Protein AF-0000000072192369 (afdb_homodimer)

Structure (mmCIF, N/CA/C/O backbone):
data_AF-0000000072192369-model_v1
#
loop_
_entity.id
_entity.type
_entity.pdbx_description
1 polymer 'Transcriptional regulator, AbrB family'
#
loop_
_atom_site.group_PDB
_atom_site.id
_atom_site.type_symbol
_atom_site.label_atom_id
_atom_site.label_alt_id
_atom_site.label_comp_id
_atom_site.label_asym_id
_atom_site.label_entity_id
_atom_site.label_seq_id
_atom_site.pdbx_PDB_ins_code
_atom_site.Cartn_x
_atom_site.Cartn_y
_atom_site.Cartn_z
_atom_site.occupancy
_atom_site.B_iso_or_equiv
_atom_site.auth_seq_id
_atom_site.auth_comp_id
_atom_site.auth_asym_id
_atom_site.auth_atom_id
_atom_site.pdbx_PDB_model_num
ATOM 1 N N . MET A 1 1 ? 6.18 -0.586 12.172 1 88.88 1 MET A N 1
ATOM 2 C CA . MET A 1 1 ? 6.523 -0.509 10.758 1 88.88 1 MET A CA 1
ATOM 3 C C . MET A 1 1 ? 6.621 -1.901 10.141 1 88.88 1 MET A C 1
ATOM 5 O O . MET A 1 1 ? 7.098 -2.836 10.789 1 88.88 1 MET A O 1
ATOM 9 N N . GLU A 1 2 ? 5.965 -2.141 8.945 1 94.38 2 GLU A N 1
ATOM 10 C CA . GLU A 1 2 ? 5.957 -3.402 8.211 1 94.38 2 GLU A CA 1
ATOM 11 C C . GLU A 1 2 ? 6.582 -3.24 6.832 1 94.38 2 GLU A C 1
ATOM 13 O O . GLU A 1 2 ? 6.387 -2.217 6.172 1 94.38 2 GLU A O 1
ATOM 18 N N . LEU A 1 3 ? 7.391 -4.273 6.508 1 96.06 3 LEU A N 1
ATOM 19 C CA . LEU A 1 3 ? 8.086 -4.223 5.227 1 96.06 3 LEU A CA 1
ATOM 20 C C . LEU A 1 3 ? 7.473 -5.215 4.242 1 96.06 3 LEU A C 1
ATOM 22 O O . LEU A 1 3 ? 6.984 -6.273 4.645 1 96.06 3 LEU A O 1
ATOM 26 N N . ALA A 1 4 ? 7.473 -4.809 2.939 1 97.81 4 ALA A N 1
ATOM 27 C CA . ALA A 1 4 ? 7.059 -5.688 1.849 1 97.81 4 ALA A CA 1
ATOM 28 C C . ALA A 1 4 ? 7.953 -5.504 0.625 1 97.81 4 ALA A C 1
ATOM 30 O O . ALA A 1 4 ? 8.344 -4.379 0.297 1 97.81 4 ALA A O 1
ATOM 31 N N . LYS A 1 5 ? 8.336 -6.562 0.008 1 98.31 5 LYS A N 1
ATOM 32 C CA . LYS A 1 5 ? 9.18 -6.512 -1.18 1 98.31 5 LYS A CA 1
ATOM 33 C C . LYS A 1 5 ? 8.344 -6.512 -2.455 1 98.31 5 LYS A C 1
ATOM 35 O O . LYS A 1 5 ? 7.387 -7.277 -2.576 1 98.31 5 LYS A O 1
ATOM 40 N N . VAL A 1 6 ? 8.75 -5.707 -3.373 1 98.56 6 VAL A N 1
ATOM 41 C CA . VAL A 1 6 ? 8.062 -5.656 -4.656 1 98.56 6 VAL A CA 1
ATOM 42 C C . VAL A 1 6 ? 8.5 -6.832 -5.527 1 98.56 6 VAL A C 1
ATOM 44 O O . VAL A 1 6 ? 9.695 -7.082 -5.691 1 98.56 6 VAL A O 1
ATOM 47 N N . THR A 1 7 ? 7.543 -7.512 -6.012 1 98.25 7 THR A N 1
ATOM 48 C CA . THR A 1 7 ? 7.852 -8.672 -6.844 1 98.25 7 THR A CA 1
ATOM 49 C C . THR A 1 7 ? 8.016 -8.258 -8.305 1 98.25 7 THR A C 1
ATOM 51 O O . THR A 1 7 ? 7.793 -7.094 -8.656 1 98.25 7 THR A O 1
ATOM 54 N N . SER A 1 8 ? 8.406 -9.25 -9.156 1 97.56 8 SER A N 1
ATOM 55 C CA . SER A 1 8 ? 8.609 -9 -10.578 1 97.56 8 SER A CA 1
ATOM 56 C C . SER A 1 8 ? 7.309 -8.609 -11.266 1 97.56 8 SER A C 1
ATOM 58 O O . SER A 1 8 ? 7.328 -7.938 -12.305 1 97.56 8 SER A O 1
ATOM 60 N N . ARG A 1 9 ? 6.152 -8.922 -10.656 1 97.06 9 ARG A N 1
ATOM 61 C CA . ARG A 1 9 ? 4.84 -8.609 -11.211 1 97.06 9 ARG A CA 1
ATOM 62 C C . ARG A 1 9 ? 4.312 -7.285 -10.656 1 97.06 9 ARG A C 1
ATOM 64 O O . ARG A 1 9 ? 3.168 -6.914 -10.914 1 97.06 9 ARG A O 1
ATOM 71 N N . GLY A 1 10 ? 5.133 -6.633 -9.891 1 97.75 10 GLY A N 1
ATOM 72 C CA . GLY A 1 10 ? 4.723 -5.367 -9.305 1 97.75 10 GLY A CA 1
ATOM 73 C C . GLY A 1 10 ? 3.793 -5.535 -8.117 1 97.75 10 GLY A C 1
ATOM 74 O O . GLY A 1 10 ? 3.047 -4.617 -7.77 1 97.75 10 GLY A O 1
ATOM 75 N N . GLN A 1 11 ? 3.826 -6.684 -7.578 1 98.25 11 GLN A N 1
ATOM 76 C CA . GLN A 1 11 ? 2.953 -6.973 -6.445 1 98.25 11 GLN A CA 1
ATOM 77 C C . GLN A 1 11 ? 3.721 -6.895 -5.129 1 98.25 11 GLN A C 1
ATOM 79 O O . GLN A 1 11 ? 4.941 -7.066 -5.102 1 98.25 11 GLN A O 1
ATOM 84 N N . ILE A 1 12 ? 2.994 -6.609 -4.164 1 98.5 12 ILE A N 1
ATOM 85 C CA . ILE A 1 12 ? 3.521 -6.691 -2.805 1 98.5 12 ILE A CA 1
ATOM 86 C C . ILE A 1 12 ? 2.543 -7.461 -1.918 1 98.5 12 ILE A C 1
ATOM 88 O O . ILE A 1 12 ? 1.35 -7.535 -2.219 1 98.5 12 ILE A O 1
ATOM 92 N N . THR A 1 13 ? 3.061 -8.023 -0.945 1 98.19 13 THR A N 1
ATOM 93 C CA . THR A 1 13 ? 2.211 -8.648 0.061 1 98.19 13 THR A CA 1
ATOM 94 C C . THR A 1 13 ? 1.825 -7.645 1.145 1 98.19 13 THR A C 1
ATOM 96 O O . THR A 1 13 ? 2.682 -6.934 1.67 1 98.19 13 THR A O 1
ATOM 99 N N . LEU A 1 14 ? 0.572 -7.555 1.401 1 98.25 14 LEU A N 1
ATOM 100 C CA . LEU A 1 14 ? 0.103 -6.773 2.541 1 98.25 14 LEU A CA 1
ATOM 101 C C . LEU A 1 14 ? 0.204 -7.582 3.83 1 98.25 14 LEU A C 1
ATOM 103 O O . LEU A 1 14 ? -0.557 -8.531 4.035 1 98.25 14 LEU A O 1
ATOM 107 N N . PRO A 1 15 ? 1.147 -7.27 4.672 1 97.94 15 PRO A N 1
ATOM 108 C CA . PRO A 1 15 ? 1.263 -8.016 5.926 1 97.94 15 PRO A CA 1
ATOM 109 C C . PRO A 1 15 ? -0.06 -8.109 6.68 1 97.94 15 PRO A C 1
ATOM 111 O O . PRO A 1 15 ? -0.911 -7.223 6.555 1 97.94 15 PRO A O 1
ATOM 114 N N . LEU A 1 16 ? -0.171 -9.102 7.492 1 96.88 16 LEU A N 1
ATOM 115 C CA . LEU A 1 16 ? -1.409 -9.359 8.219 1 96.88 16 LEU A CA 1
ATOM 116 C C . LEU A 1 16 ? -1.806 -8.156 9.062 1 96.88 16 LEU A C 1
ATOM 118 O O . LEU A 1 16 ? -2.979 -7.781 9.109 1 96.88 16 LEU A O 1
ATOM 122 N N . ALA A 1 17 ? -0.864 -7.594 9.758 1 96.56 17 ALA A N 1
ATOM 123 C CA . ALA A 1 17 ? -1.125 -6.438 10.609 1 96.56 17 ALA A CA 1
ATOM 124 C C . ALA A 1 17 ? -1.711 -5.281 9.805 1 96.56 17 ALA A C 1
ATOM 126 O O . ALA A 1 17 ? -2.607 -4.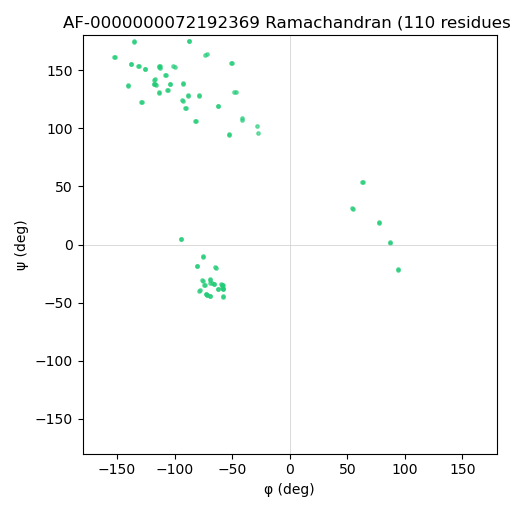578 10.273 1 96.56 17 ALA A O 1
ATOM 127 N N . ILE A 1 18 ? -1.241 -5.086 8.586 1 97.81 18 ILE A N 1
ATOM 128 C CA . ILE A 1 18 ? -1.706 -4.008 7.719 1 97.81 18 ILE A CA 1
ATOM 129 C C . ILE A 1 18 ? -3.111 -4.32 7.211 1 97.81 18 ILE A C 1
ATOM 131 O O . ILE A 1 18 ? -3.969 -3.438 7.148 1 97.81 18 ILE A O 1
ATOM 135 N N . ARG A 1 19 ? -3.311 -5.605 6.816 1 98.06 19 ARG A N 1
ATOM 136 C CA . ARG A 1 19 ? -4.637 -6.027 6.375 1 98.06 19 ARG A CA 1
ATOM 137 C C . ARG A 1 19 ? -5.68 -5.789 7.461 1 98.06 19 ARG A C 1
ATOM 139 O O . ARG A 1 19 ? -6.789 -5.34 7.176 1 98.06 19 ARG A O 1
ATOM 146 N N . ARG A 1 20 ? -5.336 -6.004 8.617 1 97 20 ARG A N 1
ATOM 147 C CA . ARG A 1 20 ? -6.242 -5.797 9.742 1 97 20 ARG A CA 1
ATOM 148 C C . ARG A 1 20 ? -6.531 -4.312 9.953 1 97 20 ARG A C 1
ATOM 150 O O . ARG A 1 20 ? -7.676 -3.928 10.195 1 97 20 ARG A O 1
ATOM 157 N N . LYS A 1 21 ? -5.516 -3.51 9.898 1 96.31 21 LYS A N 1
ATOM 158 C CA . LYS A 1 21 ? -5.691 -2.07 10.078 1 96.31 21 LYS A CA 1
ATOM 159 C C . LYS A 1 21 ? -6.582 -1.483 8.992 1 96.31 21 LYS A C 1
ATOM 161 O O . LYS A 1 21 ? -7.395 -0.595 9.258 1 96.31 21 LYS A O 1
ATOM 166 N N . LEU A 1 22 ? -6.398 -1.978 7.871 1 97.19 22 LEU A N 1
ATOM 167 C CA . LEU A 1 22 ? -7.172 -1.492 6.734 1 97.19 22 LEU A CA 1
ATOM 168 C C . LEU A 1 22 ? -8.562 -2.119 6.715 1 97.19 22 LEU A C 1
ATOM 170 O O . LEU A 1 22 ? -9.461 -1.618 6.039 1 97.19 22 LEU A O 1
ATOM 174 N N . ASP A 1 23 ? -8.648 -3.213 7.438 1 97.25 23 ASP A N 1
ATOM 175 C CA . ASP A 1 23 ? -9.891 -3.975 7.453 1 97.25 23 ASP A CA 1
ATOM 176 C C . ASP A 1 23 ? -10.211 -4.527 6.066 1 97.25 23 ASP A C 1
ATOM 178 O O . ASP A 1 23 ? -11.305 -4.305 5.543 1 97.25 23 ASP A O 1
ATOM 182 N N . VAL A 1 24 ? -9.273 -5.234 5.477 1 97.81 24 VAL A N 1
ATOM 183 C CA . VAL A 1 24 ? -9.453 -5.805 4.145 1 97.81 24 VAL A CA 1
ATOM 184 C C . VAL A 1 24 ? -9.172 -7.309 4.184 1 97.81 24 VAL A C 1
ATOM 186 O O . VAL A 1 24 ? -8.398 -7.781 5.023 1 97.81 24 VAL A O 1
ATOM 189 N N . LYS A 1 25 ? -9.82 -7.977 3.312 1 97.56 25 LYS A N 1
ATOM 190 C CA . LYS A 1 25 ? -9.664 -9.414 3.092 1 97.56 25 LYS A CA 1
ATOM 191 C C . LYS A 1 25 ? -9.586 -9.734 1.603 1 97.56 25 LYS A C 1
ATOM 193 O O . LYS A 1 25 ? -9.641 -8.836 0.763 1 97.56 25 LYS A O 1
ATOM 198 N N . GLU A 1 26 ? -9.352 -10.945 1.337 1 98.12 26 GLU A N 1
ATOM 199 C CA . GLU A 1 26 ? -9.328 -11.391 -0.053 1 98.12 26 GLU A CA 1
ATOM 200 C C . GLU A 1 26 ? -10.555 -10.891 -0.813 1 98.12 26 GLU A C 1
ATOM 202 O O . GLU A 1 26 ? -11.68 -11.016 -0.336 1 98.12 26 GLU A O 1
ATOM 207 N N . GLY A 1 27 ? -10.312 -10.328 -1.967 1 98.19 27 GLY A N 1
ATOM 208 C CA . GLY A 1 27 ? -11.406 -9.844 -2.807 1 98.19 27 GLY A CA 1
ATOM 209 C C . GLY A 1 27 ? -11.719 -8.375 -2.596 1 98.19 27 GLY A C 1
ATOM 210 O O . GLY A 1 27 ? -12.367 -7.754 -3.434 1 98.19 27 GLY A O 1
ATOM 211 N N . ASP A 1 28 ? -11.336 -7.883 -1.491 1 97.94 28 ASP A N 1
ATO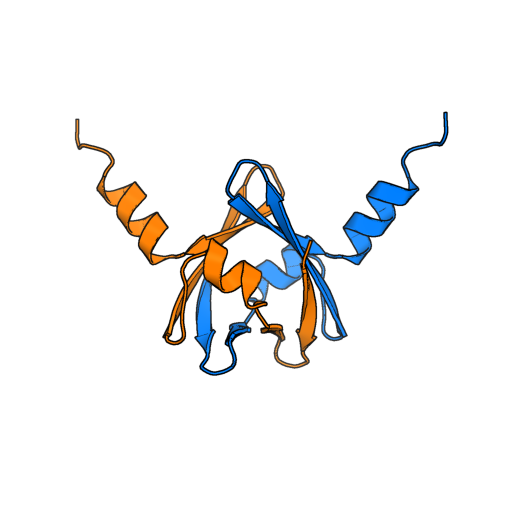M 212 C CA . ASP A 1 28 ? -11.555 -6.465 -1.217 1 97.94 28 ASP A CA 1
ATOM 213 C C . ASP A 1 28 ? -10.625 -5.594 -2.051 1 97.94 28 ASP A C 1
ATOM 215 O O . ASP A 1 28 ? -9.617 -6.078 -2.576 1 97.94 28 ASP A O 1
ATOM 219 N N . LYS A 1 29 ? -10.945 -4.328 -2.143 1 97.81 29 LYS A N 1
ATOM 220 C CA . LYS A 1 29 ? -10.133 -3.389 -2.908 1 97.81 29 LYS A CA 1
ATOM 221 C C . LYS A 1 29 ? -9.562 -2.299 -2.006 1 97.81 29 LYS A C 1
ATOM 223 O O . LYS A 1 29 ? -10.227 -1.835 -1.081 1 97.81 29 LYS A O 1
ATOM 228 N N . VAL A 1 30 ? -8.352 -2.002 -2.363 1 97.94 30 VAL A N 1
ATOM 229 C CA . VAL A 1 30 ? -7.73 -0.853 -1.716 1 97.94 30 VAL A CA 1
ATOM 230 C C . VAL A 1 30 ? -7.52 0.264 -2.736 1 97.94 30 VAL A C 1
ATOM 232 O O . VAL A 1 30 ? -7.41 0.004 -3.936 1 97.94 30 VAL A O 1
ATOM 235 N N . VAL A 1 31 ? -7.484 1.501 -2.254 1 97.06 31 VAL A N 1
ATOM 236 C CA . VAL A 1 31 ? -7.246 2.668 -3.096 1 97.06 31 VAL A CA 1
ATOM 237 C C . VAL A 1 31 ? -5.949 3.354 -2.672 1 97.06 31 VAL A C 1
ATOM 239 O O . VAL A 1 31 ? -5.613 3.383 -1.486 1 97.06 31 VAL A O 1
ATOM 242 N N . PHE A 1 32 ? -5.211 3.75 -3.582 1 97.31 32 PHE A N 1
ATOM 243 C CA . PHE A 1 32 ? -4 4.535 -3.369 1 97.31 32 PHE A CA 1
ATOM 244 C C . PHE A 1 32 ? -4.219 5.988 -3.777 1 97.31 32 PHE A C 1
ATOM 246 O O . PHE A 1 32 ? -4.75 6.262 -4.855 1 97.31 32 PHE A O 1
ATOM 253 N N . TYR A 1 33 ? -3.863 6.887 -3.023 1 94.94 33 TYR A N 1
ATOM 254 C CA . TYR A 1 33 ? -3.908 8.297 -3.391 1 94.94 33 TYR A CA 1
ATOM 255 C C . TYR A 1 33 ? -2.846 9.086 -2.641 1 94.94 33 TYR A C 1
ATOM 257 O O . TYR A 1 33 ? -2.277 8.602 -1.659 1 94.94 33 TYR A O 1
ATOM 265 N N . GLU A 1 34 ? -2.545 10.234 -3.143 1 93.88 34 GLU A N 1
ATOM 266 C CA . GLU A 1 34 ? -1.515 11.078 -2.551 1 93.88 34 GLU A CA 1
ATOM 267 C C . GLU A 1 34 ? -2.119 12.07 -1.561 1 93.88 34 GLU A C 1
ATOM 269 O O . GLU A 1 34 ? -3.09 12.758 -1.879 1 93.88 34 GLU A O 1
ATOM 274 N N . GLU A 1 35 ? -1.647 12.055 -0.366 1 89.81 35 GLU A N 1
ATOM 275 C CA . GLU A 1 35 ? -2.029 13 0.674 1 89.81 35 GLU A CA 1
ATOM 276 C C . GLU A 1 35 ? -0.801 13.625 1.332 1 89.81 35 GLU A C 1
ATOM 278 O O . GLU A 1 35 ? 0.044 12.914 1.878 1 89.81 35 GLU A O 1
ATOM 283 N N . ASN A 1 36 ? -0.721 14.969 1.285 1 89.19 36 ASN A N 1
ATOM 284 C CA . ASN A 1 36 ? 0.395 15.688 1.891 1 89.19 36 ASN A CA 1
ATOM 285 C C . ASN A 1 36 ? 1.736 15.195 1.361 1 89.19 36 ASN A C 1
ATOM 287 O O . ASN A 1 36 ? 2.682 15.008 2.129 1 89.19 36 ASN A O 1
ATOM 291 N N . GLY A 1 37 ? 1.773 14.727 0.077 1 89.19 37 GLY A N 1
ATOM 292 C CA . GLY A 1 37 ? 3.004 14.312 -0.576 1 89.19 37 GLY A CA 1
ATOM 293 C C . GLY A 1 37 ? 3.359 12.859 -0.312 1 89.19 37 GLY A C 1
ATOM 294 O O . GLY A 1 37 ? 4.414 12.391 -0.735 1 89.19 37 GLY A O 1
ATOM 295 N N . ARG A 1 38 ? 2.508 12.242 0.406 1 93.5 38 ARG A N 1
ATOM 296 C CA . ARG A 1 38 ? 2.715 10.836 0.727 1 93.5 38 ARG A CA 1
ATOM 297 C C . ARG A 1 38 ? 1.659 9.961 0.061 1 93.5 38 ARG A C 1
ATOM 299 O O . ARG A 1 38 ? 0.545 10.414 -0.206 1 93.5 38 ARG A O 1
ATOM 306 N N . ILE A 1 39 ? 2.037 8.766 -0.196 1 96.75 39 ILE A N 1
ATOM 307 C CA . ILE A 1 39 ? 1.081 7.82 -0.766 1 96.75 39 ILE A CA 1
ATOM 308 C C . ILE A 1 39 ? 0.357 7.078 0.356 1 96.75 39 ILE A C 1
ATOM 310 O O . ILE A 1 39 ? 0.989 6.398 1.168 1 96.75 39 ILE A O 1
ATOM 314 N N . VAL A 1 40 ? -0.972 7.312 0.372 1 96.75 40 VAL A N 1
ATOM 315 C CA . VAL A 1 40 ? -1.816 6.699 1.392 1 96.75 40 VAL A CA 1
ATOM 316 C C . VAL A 1 40 ? -2.6 5.535 0.785 1 96.75 40 VAL A C 1
ATOM 318 O O . VAL A 1 40 ? -3.02 5.602 -0.373 1 96.75 40 VAL A O 1
ATOM 321 N N . VAL A 1 41 ? -2.725 4.41 1.494 1 97.62 41 VAL A N 1
ATOM 322 C CA . VAL A 1 41 ? -3.541 3.275 1.083 1 97.62 41 VAL A CA 1
ATOM 323 C C . VAL A 1 41 ? -4.715 3.105 2.047 1 97.62 41 VAL A C 1
ATOM 325 O O . VAL A 1 41 ? -4.539 3.182 3.266 1 97.62 41 VAL A O 1
ATOM 328 N N . GLU A 1 42 ? -5.945 2.98 1.518 1 96.62 42 GLU A N 1
ATOM 329 C CA . GLU A 1 42 ? -7.156 2.842 2.32 1 96.62 42 GLU A CA 1
ATOM 330 C C . GLU A 1 42 ? -8.086 1.784 1.734 1 96.62 42 GLU A C 1
ATOM 332 O O . GLU A 1 42 ? -8.016 1.476 0.543 1 96.62 42 GLU A O 1
ATOM 337 N N . ASN A 1 43 ? -8.828 1.296 2.57 1 97.5 43 ASN A N 1
ATOM 338 C CA . ASN A 1 43 ? -9.914 0.44 2.113 1 97.5 43 ASN A CA 1
ATOM 339 C C . ASN A 1 43 ? -10.891 1.202 1.221 1 97.5 43 ASN A C 1
ATOM 341 O O . ASN A 1 43 ? -11.484 2.195 1.647 1 97.5 43 ASN A O 1
ATOM 345 N N . ALA A 1 44 ? -11.039 0.765 -0.017 1 96.5 44 ALA A N 1
ATOM 346 C CA . ALA A 1 44 ? -11.883 1.451 -0.997 1 96.5 44 ALA A CA 1
ATOM 347 C C . ALA A 1 44 ? -13.32 1.555 -0.508 1 96.5 44 ALA A C 1
ATOM 349 O O . ALA A 1 44 ? -14.008 2.547 -0.773 1 96.5 44 ALA A O 1
ATOM 350 N N . ALA A 1 45 ? -13.766 0.552 0.207 1 94.56 45 ALA A N 1
ATOM 351 C CA . ALA A 1 45 ? -15.133 0.534 0.729 1 94.56 45 ALA A CA 1
ATOM 352 C C . ALA A 1 45 ? -15.336 1.635 1.765 1 94.56 45 ALA A C 1
ATOM 354 O O . ALA A 1 45 ? -16.438 2.18 1.89 1 94.56 45 ALA A O 1
ATOM 355 N N . LYS A 1 46 ? -14.336 1.925 2.504 1 90.62 46 LYS A N 1
ATOM 356 C CA . LYS A 1 46 ? -14.414 2.936 3.555 1 90.62 46 LYS A CA 1
ATOM 357 C C . LYS A 1 46 ? -14.398 4.344 2.967 1 90.62 46 LYS A C 1
ATOM 359 O O . LYS A 1 46 ? -15.016 5.258 3.516 1 90.62 46 LYS A O 1
ATOM 364 N N . LEU A 1 47 ? -13.727 4.527 1.86 1 86.06 47 LEU A N 1
ATOM 365 C CA . LEU A 1 47 ? -13.664 5.82 1.189 1 86.06 47 LEU A CA 1
ATOM 366 C C . LEU A 1 47 ? -15 6.156 0.531 1 86.06 47 LEU A C 1
ATOM 368 O O . LEU A 1 47 ? -15.414 7.316 0.522 1 86.06 47 LEU A O 1
ATOM 372 N N . THR A 1 48 ? -15.57 5.129 -0.118 1 80.44 48 THR A N 1
ATOM 373 C CA . THR A 1 48 ? -16.859 5.312 -0.788 1 80.44 48 THR A CA 1
ATOM 374 C C . THR A 1 48 ? -17.938 5.742 0.208 1 80.44 48 THR A C 1
ATOM 376 O O . THR A 1 48 ? -18.766 6.594 -0.103 1 80.44 48 THR A O 1
ATOM 379 N N . ILE A 1 49 ? -17.812 5.234 1.38 1 72.88 49 ILE A N 1
ATOM 380 C CA . ILE A 1 49 ? -18.812 5.539 2.4 1 72.88 49 ILE A CA 1
ATOM 381 C C . ILE A 1 49 ? -18.609 6.969 2.9 1 72.88 49 ILE A C 1
ATOM 383 O O . ILE A 1 49 ? -19.594 7.695 3.121 1 72.88 49 ILE A O 1
ATOM 387 N N . ALA A 1 50 ? -17.391 7.457 2.979 1 68.44 50 ALA A N 1
ATOM 388 C CA . ALA A 1 50 ? -17.078 8.805 3.439 1 68.44 50 ALA A CA 1
ATOM 389 C C . ALA A 1 50 ? -17.547 9.852 2.43 1 68.44 50 ALA A C 1
ATOM 391 O O . ALA A 1 50 ? -17.969 10.945 2.811 1 68.44 50 ALA A O 1
ATOM 392 N N . GLN A 1 51 ? -17.516 9.398 1.181 1 68.44 51 GLN A N 1
ATOM 393 C CA . GLN A 1 51 ? -17.953 10.336 0.15 1 68.44 51 GLN A CA 1
ATOM 394 C C . GLN A 1 51 ? -19.484 10.414 0.096 1 68.44 51 GLN A C 1
ATOM 396 O O . GLN A 1 51 ? -20.047 11.461 -0.248 1 68.44 51 GLN A O 1
ATOM 401 N N . GLU A 1 52 ? -20.062 9.328 0.237 1 65.44 52 GLU A N 1
ATOM 402 C CA . GLU A 1 52 ? -21.531 9.344 0.228 1 65.44 52 GLU A CA 1
ATOM 403 C C . GLU A 1 52 ? -22.078 10.062 1.456 1 65.44 52 GLU A C 1
ATOM 405 O O . GLU A 1 52 ? -23.141 10.695 1.389 1 65.44 52 GLU A O 1
ATOM 410 N N . LYS A 1 53 ? -21.422 9.977 2.588 1 58.75 53 LYS A N 1
ATOM 411 C CA . LYS A 1 53 ? -21.969 10.539 3.818 1 58.75 53 LYS A CA 1
ATOM 412 C C . LYS A 1 53 ? -21.844 12.062 3.828 1 58.75 53 LYS A C 1
ATOM 414 O O . LYS A 1 53 ? -22.25 12.719 4.789 1 58.75 53 LYS A O 1
ATOM 419 N N . LYS A 1 54 ? -21.141 12.742 2.945 1 56.41 54 LYS A N 1
ATOM 420 C CA . LYS A 1 54 ? -21.359 14.188 3.023 1 56.41 54 LYS A CA 1
ATOM 421 C C . LYS A 1 54 ? -22.844 14.523 2.957 1 56.41 54 LYS A C 1
ATOM 423 O O . LYS A 1 54 ? -23.531 14.141 2.004 1 56.41 54 LYS A O 1
ATOM 428 N N . PRO A 1 55 ? -23.375 14.641 4.16 1 55.75 55 PRO A N 1
ATOM 429 C CA . PRO A 1 55 ? -24.781 15.039 4.09 1 55.75 55 PRO A CA 1
ATOM 430 C C . PRO A 1 55 ? -25.047 16.109 3.023 1 55.75 55 PRO A C 1
ATOM 432 O O . PRO A 1 55 ? -24.219 17.016 2.84 1 55.75 55 PRO A O 1
ATOM 435 N N . GLY A 1 56 ? -25.688 15.867 1.836 1 48.31 56 GLY A N 1
ATOM 436 C CA . GLY A 1 56 ? -26.25 16.984 1.085 1 48.31 56 GLY A CA 1
ATOM 437 C C . GLY A 1 56 ? -26.641 18.156 1.962 1 48.31 56 GLY A C 1
ATOM 438 O O . GLY A 1 56 ? -27.422 18 2.9 1 48.31 56 GLY A O 1
ATOM 439 N N . GLU A 1 57 ? -25.859 19.234 2.195 1 38.72 57 GLU A N 1
ATOM 440 C CA . GLU A 1 57 ? -26.75 20.328 2.592 1 38.72 57 GLU A CA 1
ATOM 441 C C . GLU A 1 57 ? -28 20.359 1.735 1 38.72 57 GLU A C 1
ATOM 443 O O . GLU A 1 57 ? -27.984 19.953 0.57 1 38.72 57 GLU A O 1
ATOM 448 N N . MET B 1 1 ? -6.531 8.75 -8.164 1 89 1 MET B N 1
ATOM 449 C CA . MET B 1 1 ? -6.785 7.602 -7.305 1 89 1 MET B CA 1
ATOM 450 C C . MET B 1 1 ? -6.641 6.297 -8.078 1 89 1 MET B C 1
ATOM 452 O O . MET B 1 1 ? -7.023 6.223 -9.25 1 89 1 MET B O 1
ATOM 456 N N . GLU B 1 2 ? -5.871 5.293 -7.531 1 94.56 2 GLU B N 1
ATOM 457 C CA . GLU B 1 2 ? -5.629 3.982 -8.125 1 94.56 2 GLU B CA 1
ATOM 458 C C . GLU B 1 2 ? -6.16 2.861 -7.238 1 94.56 2 GLU B C 1
ATOM 460 O O . GLU B 1 2 ? -6.055 2.936 -6.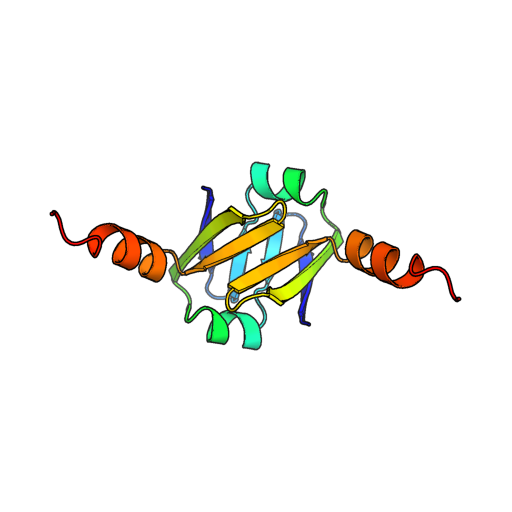012 1 94.56 2 GLU B O 1
ATOM 465 N N . LEU B 1 3 ? -6.773 1.896 -7.945 1 96.19 3 LEU B N 1
ATOM 466 C CA . LEU B 1 3 ? -7.363 0.785 -7.207 1 96.19 3 LEU B CA 1
ATOM 467 C C . LEU B 1 3 ? -6.547 -0.489 -7.398 1 96.19 3 LEU B C 1
ATOM 469 O O . LEU B 1 3 ? -5.941 -0.692 -8.453 1 96.19 3 LEU B O 1
ATOM 473 N N . ALA B 1 4 ? -6.508 -1.312 -6.301 1 97.88 4 ALA B N 1
ATOM 474 C CA . ALA B 1 4 ? -5.895 -2.637 -6.348 1 97.88 4 ALA B CA 1
ATOM 475 C C . ALA B 1 4 ? -6.715 -3.648 -5.551 1 97.88 4 ALA B C 1
ATOM 477 O O . ALA B 1 4 ? -7.23 -3.33 -4.477 1 97.88 4 ALA B O 1
ATOM 478 N N . LYS B 1 5 ? -6.898 -4.801 -6.086 1 98.38 5 LYS B N 1
ATOM 479 C CA . LYS B 1 5 ? -7.66 -5.855 -5.414 1 98.38 5 LYS B CA 1
ATOM 480 C C . LYS B 1 5 ? -6.738 -6.766 -4.605 1 98.38 5 LYS B C 1
ATOM 482 O O . LYS B 1 5 ? -5.676 -7.164 -5.082 1 98.38 5 LYS B O 1
ATOM 487 N N . VAL B 1 6 ? -7.191 -7.109 -3.447 1 98.56 6 VAL B N 1
ATOM 488 C CA . VAL B 1 6 ? -6.426 -8.023 -2.604 1 98.56 6 VAL B CA 1
ATOM 489 C C . VAL B 1 6 ? -6.625 -9.461 -3.082 1 98.56 6 VAL B C 1
ATOM 491 O O . VAL B 1 6 ? -7.762 -9.906 -3.273 1 98.56 6 VAL B O 1
ATOM 494 N N . THR B 1 7 ? -5.551 -10.109 -3.285 1 98.25 7 THR B N 1
ATOM 495 C CA . THR B 1 7 ? -5.629 -11.484 -3.76 1 98.25 7 THR B CA 1
ATOM 496 C C . THR B 1 7 ? -5.738 -12.453 -2.586 1 98.25 7 THR B C 1
ATOM 498 O O . THR B 1 7 ? -5.652 -12.047 -1.427 1 98.25 7 THR B O 1
ATOM 501 N N . SER B 1 8 ? -5.922 -13.758 -2.914 1 97.56 8 SER B N 1
ATOM 502 C CA . SER B 1 8 ? -6.055 -14.805 -1.905 1 97.56 8 SER B CA 1
ATOM 503 C C . SER B 1 8 ? -4.777 -14.953 -1.088 1 97.56 8 SER B C 1
ATOM 505 O O . SER B 1 8 ? -4.812 -15.414 0.054 1 97.56 8 SER B O 1
ATOM 507 N N . ARG B 1 9 ? -3.65 -14.477 -1.616 1 97.12 9 ARG B N 1
ATOM 508 C CA . ARG B 1 9 ? -2.359 -14.562 -0.944 1 97.12 9 ARG B CA 1
ATOM 509 C C . ARG B 1 9 ? -2.064 -13.281 -0.16 1 97.12 9 ARG B C 1
ATOM 511 O O . ARG B 1 9 ? -0.964 -13.117 0.372 1 97.12 9 ARG B O 1
ATOM 518 N N . GLY B 1 10 ? -3.02 -12.406 -0.14 1 97.75 10 GLY B N 1
ATOM 519 C CA . GLY B 1 10 ? -2.836 -11.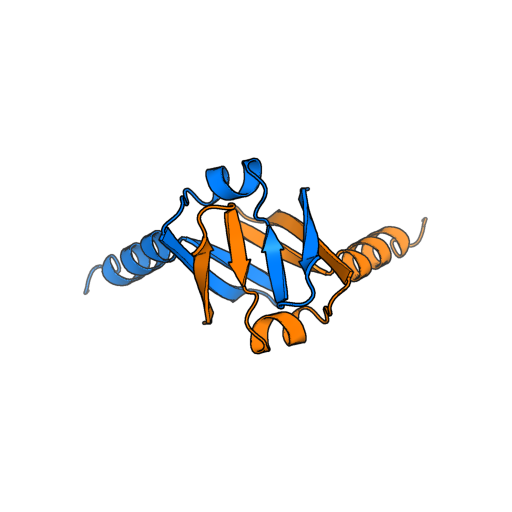148 0.57 1 97.75 10 GLY B CA 1
ATOM 520 C C . GLY B 1 10 ? -1.985 -10.148 -0.192 1 97.75 10 GLY B C 1
ATOM 521 O O . GLY B 1 10 ? -1.407 -9.242 0.403 1 97.75 10 GLY B O 1
ATOM 522 N N . GLN B 1 11 ? -1.879 -10.383 -1.433 1 98.25 11 GLN B N 1
ATOM 523 C CA . GLN B 1 11 ? -1.062 -9.5 -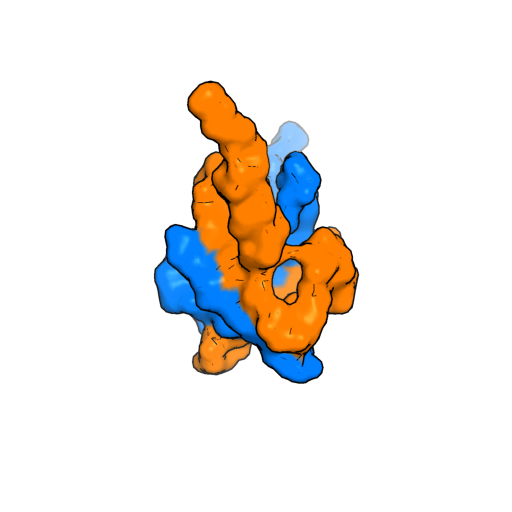2.264 1 98.25 11 GLN B CA 1
ATOM 524 C C . GLN B 1 11 ? -1.929 -8.5 -3.016 1 98.25 11 GLN B C 1
ATOM 526 O O . GLN B 1 11 ? -3.109 -8.75 -3.266 1 98.25 11 GLN B O 1
ATOM 531 N N . ILE B 1 12 ? -1.325 -7.438 -3.291 1 98.5 12 ILE B N 1
ATOM 532 C CA . ILE B 1 12 ? -1.934 -6.461 -4.184 1 98.5 12 ILE B CA 1
ATOM 533 C C . ILE B 1 12 ? -0.925 -6.039 -5.254 1 98.5 12 ILE B C 1
ATOM 535 O O . ILE B 1 12 ? 0.286 -6.152 -5.051 1 98.5 12 ILE B O 1
ATOM 539 N N . THR B 1 13 ? -1.429 -5.645 -6.316 1 98.19 13 THR B N 1
ATOM 540 C CA . THR B 1 13 ? -0.576 -5.066 -7.348 1 98.19 13 THR B CA 1
ATOM 541 C C . THR B 1 13 ? -0.412 -3.564 -7.137 1 98.19 13 THR B C 1
ATOM 543 O O . THR B 1 13 ? -1.394 -2.852 -6.918 1 98.19 13 THR B O 1
ATOM 546 N N . LEU B 1 14 ? 0.79 -3.131 -7.117 1 98.31 14 LEU B N 1
ATOM 547 C CA . LEU B 1 14 ? 1.06 -1.697 -7.125 1 98.31 14 LEU B CA 1
ATOM 548 C C . LEU B 1 14 ? 0.977 -1.134 -8.539 1 98.31 14 LEU B C 1
ATOM 550 O O . LEU B 1 14 ? 1.844 -1.406 -9.375 1 98.31 14 LEU B O 1
ATOM 554 N N . PRO B 1 15 ? -0.052 -0.407 -8.852 1 98 15 PRO B N 1
ATOM 555 C CA . PRO B 1 15 ? -0.154 0.161 -10.195 1 98 15 PRO B CA 1
ATOM 556 C C . PRO B 1 15 ? 1.107 0.913 -10.617 1 98 15 PRO B C 1
ATOM 558 O O . PRO B 1 15 ? 1.833 1.433 -9.766 1 98 15 PRO B O 1
ATOM 561 N N . LEU B 1 16 ? 1.297 1.019 -11.891 1 96.88 16 LEU B N 1
ATOM 562 C CA . LEU B 1 16 ? 2.5 1.638 -12.438 1 96.88 16 LEU B CA 1
ATOM 563 C C . LEU B 1 16 ? 2.656 3.066 -11.93 1 96.88 16 LEU B C 1
ATOM 565 O O . LEU B 1 16 ? 3.76 3.482 -11.562 1 96.88 16 LEU B O 1
ATOM 569 N N . ALA B 1 17 ? 1.583 3.816 -11.93 1 96.56 17 ALA B N 1
ATOM 570 C CA . ALA B 1 17 ? 1.613 5.203 -11.469 1 96.56 17 ALA B CA 1
ATOM 571 C C . ALA B 1 17 ? 2.086 5.289 -10.016 1 96.56 17 ALA B C 1
ATOM 573 O O . ALA B 1 17 ? 2.836 6.199 -9.656 1 96.56 17 ALA B O 1
ATOM 574 N N . ILE B 1 18 ? 1.685 4.336 -9.188 1 97.81 18 ILE B N 1
ATOM 575 C CA . ILE B 1 18 ? 2.055 4.316 -7.777 1 97.81 18 ILE B CA 1
ATOM 576 C C . ILE B 1 18 ? 3.523 3.926 -7.633 1 97.81 18 ILE B C 1
ATOM 578 O O . ILE B 1 18 ? 4.25 4.5 -6.816 1 97.81 18 ILE B O 1
ATOM 582 N N . ARG B 1 19 ? 3.93 2.904 -8.438 1 98.06 19 ARG B N 1
ATOM 583 C CA . ARG B 1 19 ? 5.328 2.496 -8.422 1 98.06 19 ARG B CA 1
ATOM 584 C C . ARG B 1 19 ? 6.242 3.66 -8.789 1 98.06 19 ARG B C 1
ATOM 586 O O . ARG B 1 19 ? 7.297 3.846 -8.172 1 98.06 19 ARG B O 1
ATOM 593 N N . ARG B 1 20 ? 5.852 4.43 -9.656 1 96.94 20 ARG B N 1
ATOM 594 C CA . ARG B 1 20 ? 6.633 5.59 -10.078 1 96.94 20 ARG B CA 1
ATOM 595 C C . ARG B 1 20 ? 6.688 6.641 -8.977 1 96.94 20 ARG B C 1
ATOM 597 O O . ARG B 1 20 ? 7.746 7.219 -8.719 1 96.94 20 ARG B O 1
ATOM 604 N N . LYS B 1 21 ? 5.578 6.906 -8.367 1 96.25 21 LYS B N 1
ATOM 605 C CA . LYS B 1 21 ? 5.527 7.895 -7.297 1 96.25 21 LYS B CA 1
ATOM 606 C C . LYS B 1 21 ? 6.406 7.477 -6.121 1 96.25 21 LYS B C 1
ATOM 608 O O . LYS B 1 21 ? 7.062 8.312 -5.5 1 96.25 21 LYS B O 1
ATOM 613 N N . LEU B 1 22 ? 6.387 6.262 -5.875 1 97.12 22 LEU B N 1
ATOM 614 C CA . LEU B 1 22 ? 7.164 5.727 -4.766 1 97.12 22 LEU B CA 1
ATOM 615 C C . LEU B 1 22 ? 8.625 5.551 -5.16 1 97.12 22 LEU B C 1
ATOM 617 O O . LEU B 1 22 ? 9.492 5.414 -4.297 1 97.12 22 LEU B O 1
ATOM 621 N N . ASP B 1 23 ? 8.82 5.527 -6.465 1 97.19 23 ASP B N 1
ATOM 622 C CA . ASP B 1 23 ? 10.156 5.285 -7.004 1 97.19 23 ASP B CA 1
ATOM 623 C C . ASP B 1 23 ? 10.656 3.895 -6.617 1 97.19 23 ASP B C 1
ATOM 625 O O . ASP B 1 23 ? 11.75 3.756 -6.055 1 97.19 23 ASP B O 1
ATOM 629 N N . VAL B 1 24 ? 9.859 2.875 -6.914 1 97.81 24 VAL B N 1
ATOM 630 C CA . VAL B 1 24 ? 10.219 1.499 -6.586 1 97.81 24 VAL B CA 1
ATOM 631 C C . VAL B 1 24 ? 10.148 0.635 -7.844 1 97.81 24 VAL B C 1
ATOM 633 O O . VAL B 1 24 ? 9.398 0.938 -8.773 1 97.81 24 VAL B O 1
ATOM 636 N N . LYS B 1 25 ? 10.961 -0.369 -7.828 1 97.5 25 LYS B N 1
ATOM 637 C CA . LYS B 1 25 ? 11.023 -1.385 -8.875 1 97.5 25 LYS B CA 1
ATOM 638 C C . LYS B 1 2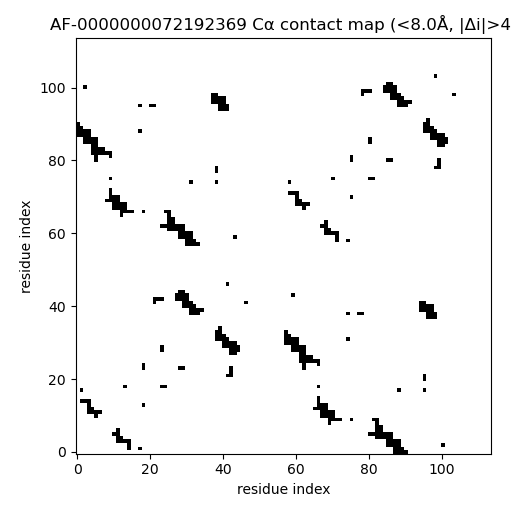5 ? 11.109 -2.785 -8.273 1 97.5 25 LYS B C 1
ATOM 640 O O . LYS B 1 25 ? 11.102 -2.945 -7.055 1 97.5 25 LYS B O 1
ATOM 645 N N . GLU B 1 26 ? 11.055 -3.721 -9.125 1 98.06 26 GLU B N 1
ATOM 646 C CA . GLU B 1 26 ? 11.211 -5.102 -8.688 1 98.06 26 GLU B CA 1
ATOM 647 C C . GLU B 1 26 ? 12.406 -5.254 -7.746 1 98.06 26 GLU B C 1
ATOM 649 O O . GLU B 1 26 ? 13.5 -4.777 -8.047 1 98.06 26 GLU B O 1
ATOM 654 N N . GLY B 1 27 ? 12.18 -5.906 -6.625 1 98.12 27 GLY B N 1
ATOM 655 C CA . GLY B 1 27 ? 13.25 -6.152 -5.672 1 98.12 27 GLY B CA 1
ATOM 656 C C . GLY B 1 27 ? 13.336 -5.098 -4.586 1 98.12 27 GLY B C 1
ATOM 657 O O . GLY B 1 27 ? 13.961 -5.324 -3.547 1 98.12 27 GLY B O 1
ATOM 658 N N . ASP B 1 28 ? 12.797 -3.98 -4.844 1 97.94 28 ASP B N 1
ATOM 659 C CA . ASP B 1 28 ? 12.797 -2.918 -3.844 1 97.94 28 ASP B CA 1
ATOM 660 C C . ASP B 1 28 ? 11.805 -3.225 -2.719 1 97.94 28 ASP B C 1
ATOM 662 O O . ASP B 1 28 ? 10.922 -4.062 -2.875 1 97.94 28 ASP B O 1
ATOM 666 N N . LYS B 1 29 ? 11.969 -2.521 -1.619 1 97.75 29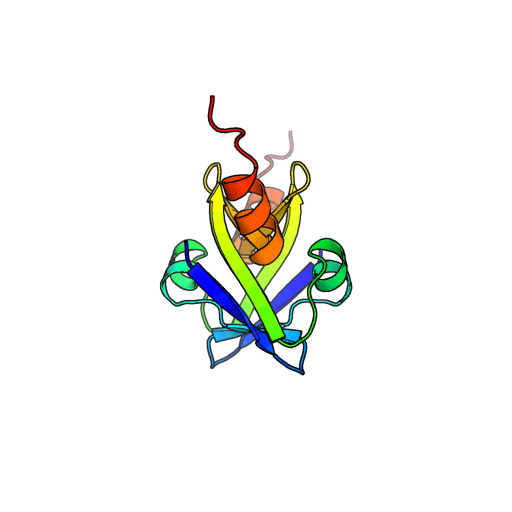 LYS B N 1
ATOM 667 C CA . LYS B 1 29 ? 11.086 -2.719 -0.471 1 97.75 29 LYS B CA 1
ATOM 668 C C . LYS B 1 29 ? 10.297 -1.451 -0.158 1 97.75 29 LYS B C 1
ATOM 670 O O . LYS B 1 29 ? 10.82 -0.342 -0.288 1 97.75 29 LYS B O 1
ATOM 675 N N . VAL B 1 30 ? 9.094 -1.743 0.217 1 97.88 30 VAL B N 1
ATOM 676 C CA . VAL B 1 30 ? 8.266 -0.653 0.72 1 97.88 30 VAL B CA 1
ATOM 677 C C . VAL B 1 30 ? 7.969 -0.868 2.203 1 97.88 30 VAL B C 1
ATOM 679 O O . VAL B 1 30 ? 7.996 -2.002 2.689 1 97.88 30 VAL B O 1
ATOM 682 N N . VAL B 1 31 ? 7.727 0.223 2.924 1 97 31 VAL B N 1
ATOM 683 C CA . VAL B 1 31 ? 7.387 0.176 4.344 1 97 31 VAL B CA 1
ATOM 684 C C . VAL B 1 31 ? 5.973 0.72 4.555 1 97 31 VAL B C 1
ATOM 686 O O . VAL B 1 31 ? 5.551 1.653 3.865 1 97 31 VAL B O 1
ATOM 689 N N . PHE B 1 32 ? 5.254 0.093 5.348 1 97.25 32 PHE B N 1
ATOM 690 C CA . PHE B 1 32 ? 3.93 0.539 5.77 1 97.25 32 PHE B CA 1
ATOM 691 C C . PHE B 1 32 ? 3.967 1.066 7.199 1 97.25 32 PHE B C 1
ATOM 693 O O . PHE B 1 32 ? 4.531 0.426 8.086 1 97.25 32 PHE B O 1
ATOM 700 N N . TYR B 1 33 ? 3.424 2.145 7.457 1 94.94 33 TYR B N 1
ATOM 701 C CA . TYR B 1 33 ? 3.293 2.654 8.82 1 94.94 33 TYR B CA 1
ATOM 702 C C . TYR B 1 33 ? 2.076 3.562 8.945 1 94.94 33 TYR B C 1
ATOM 704 O O . TYR B 1 33 ? 1.508 3.994 7.941 1 94.94 33 TYR B O 1
ATOM 712 N N . GLU B 1 34 ? 1.655 3.758 10.141 1 93.81 34 GLU B N 1
ATOM 713 C CA . GLU B 1 34 ? 0.476 4.574 10.414 1 93.81 34 GLU B CA 1
ATOM 714 C C . GLU B 1 34 ? 0.859 6.027 10.688 1 93.81 34 GLU B C 1
ATOM 716 O O . GLU B 1 34 ? 1.74 6.297 11.5 1 93.81 34 GLU B O 1
ATOM 721 N N . GLU B 1 35 ? 0.308 6.914 9.938 1 90 35 GLU B N 1
ATOM 722 C CA . GLU B 1 35 ? 0.478 8.352 10.133 1 90 35 GLU B CA 1
ATOM 723 C C . GLU B 1 35 ? -0.871 9.062 10.172 1 90 35 GLU B C 1
ATOM 725 O O . GLU B 1 35 ? -1.645 8.992 9.211 1 90 35 GLU B O 1
ATOM 730 N N . ASN B 1 36 ? -1.128 9.781 11.281 1 89.19 36 ASN B N 1
ATOM 731 C CA . ASN B 1 36 ? -2.373 10.523 11.438 1 89.19 36 ASN B CA 1
ATOM 732 C C . ASN B 1 36 ? -3.592 9.625 11.242 1 89.19 36 ASN B C 1
ATOM 734 O O . ASN B 1 36 ? -4.555 10.016 10.578 1 89.19 36 ASN B O 1
ATOM 738 N N . GLY B 1 37 ? -3.479 8.312 11.602 1 89.19 37 GLY B N 1
ATOM 739 C CA . GLY B 1 37 ? -4.59 7.379 11.555 1 89.19 37 GLY B CA 1
ATOM 740 C C . GLY B 1 37 ? -4.754 6.723 10.195 1 89.19 37 GLY B C 1
ATOM 741 O O . GLY B 1 37 ? -5.703 5.965 9.977 1 89.19 37 GLY B O 1
ATOM 742 N N . ARG B 1 38 ? -3.865 7.062 9.344 1 93.56 38 ARG B N 1
ATOM 743 C CA . ARG B 1 38 ? -3.896 6.5 8 1 93.56 38 ARG B CA 1
ATOM 744 C C . ARG B 1 38 ? -2.684 5.605 7.754 1 93.56 38 ARG B C 1
ATOM 746 O O . ARG B 1 38 ? -1.633 5.793 8.375 1 93.56 38 ARG B O 1
ATOM 753 N N . ILE B 1 39 ? -2.869 4.672 6.898 1 96.81 39 ILE B N 1
ATOM 754 C CA . ILE B 1 39 ? -1.753 3.805 6.535 1 96.81 39 ILE B CA 1
ATOM 755 C C . ILE B 1 39 ? -1.015 4.391 5.332 1 96.81 39 ILE B C 1
ATOM 757 O O . ILE B 1 39 ? -1.602 4.574 4.266 1 96.81 39 ILE B O 1
ATOM 761 N N . VAL B 1 40 ? 0.272 4.727 5.609 1 96.69 40 VAL B N 1
ATOM 762 C CA . VAL B 1 40 ? 1.117 5.324 4.582 1 96.69 40 VAL B CA 1
ATOM 763 C C . VAL B 1 40 ? 2.1 4.281 4.051 1 96.69 40 VAL B C 1
ATOM 765 O O . VAL B 1 40 ? 2.584 3.436 4.809 1 96.69 40 VAL B O 1
ATOM 768 N N . VAL B 1 41 ? 2.34 4.227 2.738 1 97.56 41 VAL B N 1
ATOM 769 C CA . VAL B 1 41 ? 3.34 3.363 2.121 1 97.56 41 VAL B CA 1
ATOM 770 C C . VAL B 1 41 ? 4.449 4.215 1.506 1 97.56 41 VAL B C 1
ATOM 772 O O . VAL B 1 41 ? 4.176 5.219 0.844 1 97.56 41 VAL B O 1
ATOM 775 N N . GLU B 1 42 ? 5.71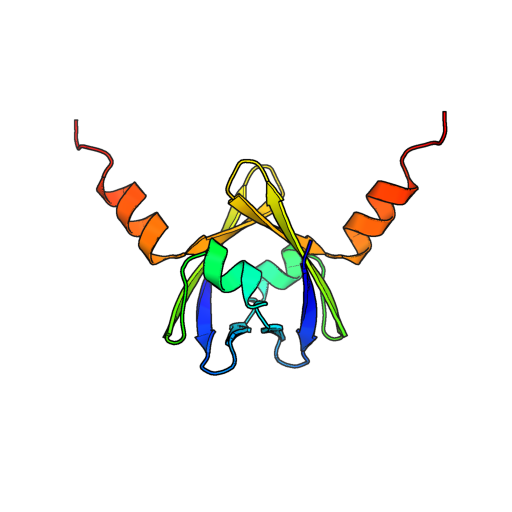5 3.893 1.79 1 96.62 42 GLU B N 1
ATOM 776 C CA . GLU B 1 42 ? 6.871 4.633 1.291 1 96.62 42 GLU B CA 1
ATOM 777 C C . GLU B 1 42 ? 7.984 3.686 0.853 1 96.62 42 GLU B C 1
ATOM 779 O O . GLU B 1 42 ? 8.039 2.535 1.295 1 96.62 42 GLU B O 1
ATOM 784 N N . ASN B 1 43 ? 8.727 4.191 0.031 1 97.38 43 ASN B N 1
ATOM 785 C CA . ASN B 1 43 ? 9.953 3.484 -0.311 1 97.38 43 ASN B CA 1
ATOM 786 C C . ASN B 1 43 ? 10.875 3.334 0.9 1 97.38 43 ASN B C 1
ATOM 788 O O . ASN B 1 43 ? 11.273 4.328 1.506 1 97.38 43 ASN B O 1
ATOM 792 N N . ALA B 1 44 ? 11.172 2.105 1.274 1 96.44 44 ALA B N 1
ATOM 793 C CA . ALA B 1 44 ? 11.977 1.824 2.461 1 96.44 44 ALA B CA 1
ATOM 794 C C . ALA B 1 44 ? 13.352 2.488 2.365 1 96.44 44 ALA B C 1
ATOM 796 O O . ALA B 1 44 ? 13.898 2.938 3.373 1 96.44 44 ALA B O 1
ATOM 797 N N . ALA B 1 45 ? 13.875 2.553 1.172 1 94.44 45 ALA B N 1
ATOM 798 C CA . ALA B 1 45 ? 15.18 3.164 0.95 1 94.44 45 ALA B CA 1
ATOM 799 C C . ALA B 1 45 ? 15.148 4.66 1.252 1 94.44 45 ALA B C 1
ATOM 801 O O . ALA B 1 45 ? 16.141 5.234 1.691 1 94.44 45 ALA B O 1
ATOM 802 N N . LYS B 1 46 ? 14.055 5.281 0.989 1 90.38 46 LYS B N 1
ATOM 803 C CA . LYS B 1 46 ? 13.914 6.719 1.2 1 90.38 46 LYS B CA 1
ATOM 804 C C . LYS B 1 46 ? 13.734 7.039 2.682 1 90.38 46 LYS B C 1
ATOM 806 O O . LYS B 1 46 ? 14.164 8.102 3.146 1 90.38 46 LYS B O 1
ATOM 811 N N . LEU B 1 47 ? 13.133 6.148 3.424 1 85.69 47 LEU B N 1
ATOM 812 C CA . LEU B 1 47 ? 12.938 6.332 4.855 1 85.69 47 LEU B CA 1
ATOM 813 C C . LEU B 1 47 ? 14.258 6.191 5.613 1 85.69 47 LEU B C 1
ATOM 815 O O . LEU B 1 47 ? 14.5 6.902 6.586 1 85.69 47 LEU B O 1
ATOM 819 N N . THR B 1 48 ? 15.016 5.168 5.207 1 79.12 48 THR B N 1
ATOM 820 C CA . THR B 1 48 ? 16.312 4.926 5.84 1 79.12 48 THR B CA 1
ATOM 821 C C . THR B 1 48 ? 17.219 6.137 5.688 1 79.12 48 THR B C 1
ATOM 823 O O . THR B 1 48 ? 17.953 6.496 6.621 1 79.12 48 THR B O 1
ATOM 826 N N . ILE B 1 49 ? 17.078 6.773 4.594 1 71.5 49 ILE B N 1
ATOM 827 C CA . ILE B 1 49 ? 17.938 7.926 4.32 1 71.5 49 ILE B CA 1
ATOM 828 C C . ILE B 1 49 ? 17.5 9.109 5.176 1 71.5 49 ILE B C 1
ATOM 830 O O . ILE B 1 49 ? 18.328 9.844 5.707 1 71.5 49 ILE B O 1
ATOM 834 N N . ALA B 1 50 ? 16.203 9.273 5.434 1 67.25 50 ALA B N 1
ATOM 835 C CA . ALA B 1 50 ? 15.672 10.367 6.242 1 67.25 50 ALA B CA 1
ATOM 836 C C . ALA B 1 50 ? 16.062 10.203 7.707 1 67.25 50 ALA B C 1
ATOM 838 O O . ALA B 1 50 ? 16.297 11.195 8.406 1 67.25 50 ALA B O 1
ATOM 839 N N . GLN B 1 51 ? 16.203 8.93 8.062 1 67.25 51 GLN B N 1
ATOM 840 C CA . GLN B 1 51 ? 16.594 8.688 9.445 1 67.25 51 GLN B CA 1
ATOM 841 C C . GLN B 1 51 ? 18.078 8.93 9.656 1 67.25 51 GLN B C 1
ATOM 843 O O . GLN B 1 51 ? 18.516 9.32 10.742 1 67.25 51 GLN B O 1
ATOM 848 N N . GLU B 1 52 ? 18.812 8.547 8.719 1 64.31 52 GLU B N 1
ATOM 849 C CA . GLU B 1 52 ? 20.234 8.781 8.852 1 64.31 52 GLU B CA 1
ATOM 850 C C . GLU B 1 52 ? 20.562 10.273 8.758 1 64.31 52 GLU B C 1
ATOM 852 O O . GLU B 1 52 ? 21.516 10.742 9.383 1 64.31 52 GLU B O 1
ATOM 857 N N . LYS B 1 53 ? 19.828 11.008 7.984 1 57.66 53 LYS B N 1
ATOM 858 C CA . LYS B 1 53 ? 20.172 12.414 7.766 1 57.66 53 LYS B CA 1
ATOM 859 C C . LYS B 1 53 ? 19.812 13.258 8.984 1 57.66 53 LYS B C 1
ATOM 861 O O . LYS B 1 53 ? 20.031 14.477 8.984 1 57.66 53 LYS B O 1
ATOM 866 N N . LYS B 1 54 ? 19.078 12.82 10 1 56.19 54 LYS B N 1
ATOM 867 C CA . LYS B 1 54 ? 19.062 13.727 11.141 1 56.19 54 LYS B CA 1
ATOM 868 C C . LYS B 1 54 ? 20.484 14.078 11.578 1 56.19 54 LYS B C 1
ATOM 870 O O . LYS B 1 54 ? 21.281 13.188 11.867 1 56.19 54 LYS B O 1
ATOM 875 N N . PRO B 1 55 ? 20.891 15.211 11.039 1 55.53 55 PRO B N 1
ATOM 876 C CA . PRO B 1 55 ? 22.234 15.586 11.523 1 55.53 55 PRO B CA 1
ATOM 877 C C . PRO B 1 55 ? 22.406 15.352 13.016 1 55.53 55 PRO B C 1
ATOM 879 O O . PRO B 1 55 ? 21.484 15.594 13.797 1 55.53 55 PRO B O 1
ATOM 882 N N . GLY B 1 56 ? 23.188 14.352 13.539 1 47.97 56 GLY B N 1
ATOM 883 C CA . GLY B 1 56 ? 23.625 14.438 14.922 1 47.97 56 GLY B CA 1
ATOM 884 C C . GLY B 1 56 ? 23.766 15.867 15.414 1 47.97 56 GLY B C 1
ATOM 885 O O . GLY B 1 56 ? 24.438 16.688 14.773 1 47.97 56 GLY B O 1
ATOM 886 N N . GLU B 1 57 ? 22.844 16.5 16.203 1 38.38 57 GLU B N 1
ATOM 887 C CA . GLU B 1 57 ? 23.531 17.578 16.906 1 38.38 57 GLU B CA 1
ATOM 888 C C . GLU B 1 57 ? 24.906 17.125 17.391 1 38.38 57 GLU B C 1
ATOM 890 O O . GLU B 1 57 ? 25.094 15.953 17.719 1 38.38 57 GLU B O 1
#

Organism: NCBI:txid901

InterPro domains:
  IPR007159 SpoVT-AbrB domain [PF04014] (4-42)
  IPR007159 SpoVT-AbrB domain [PS51740] (1-46)
  IPR007159 SpoVT-AbrB domain [SM00966] (4-47)
  IPR007159 SpoVT-AbrB domain [TIGR01439] (5-42)
  IPR037914 SpoVT-AbrB domain superfamily [SSF89447] (1-45)

Radius of gyration: 14.88 Å; Cα contacts (8 Å, |Δi|>4): 210; chains: 2; bounding box: 50×35×29 Å

Foldseek 3Di:
DDDWDQDPVRDTDDDPVNCVVQVDDPPWDWDWDDDPNDIDIHGPVVVVVVVVPPPPD/DDDWDQDPVRDTDDDPVNCVVQVDDPPWDWDWDDDPNDIDIHGPVVVVVVVVPPPDD

Sequence (114 aa):
MELAKVTSRGQITLPLAIRRKLDVKEGDKVVFYEENGRIVVENAAKLTIAQEKKPGEMELAKVTSRGQITLPLAIRRKLDVKEGDKVVFYEENGRIVVENAAKLTIAQEKKPGE

Solvent-accessible surface area (backbone atoms only — not comparable to full-atom values): 6397 Å² total; per-residue (Å²): 124,47,77,29,52,28,33,92,82,36,27,31,51,52,52,69,72,56,29,58,74,46,67,54,52,64,73,33,45,34,31,38,41,77,54,98,91,35,44,33,51,41,34,39,71,60,52,55,50,60,62,64,58,54,70,76,127,123,46,78,28,52,27,33,92,82,37,28,29,52,52,51,68,72,54,28,57,74,48,66,55,51,66,72,35,45,34,31,38,41,77,54,99,91,35,42,34,50,42,34,39,71,59,51,55,49,60,62,64,58,54,68,76,127

Secondary structure (DSSP, 8-state):
-EEEE--TTSEEE--HHHHHHHT--TT-EEEEEEETTEEEEEEHHHHHHHHHTS---/-EEEE--TTSEEE--HHHHHHHT--TT-EEEEEEETTEEEEEEHHHHHHHHHTS---

Nearest PDB structures (foldseek):
  1yfb-assembly1_A  TM=7.408E-01  e=7.105E-03  Bacillus subtilis
  2w1t-assembly1_B  TM=8.006E-01  e=2.037E-02  Bacillus subtilis
  1z0r-assembly1_B  TM=7.984E-01  e=1.786E-02  Bacillus subtilis
  2fy9-assembly1_A  TM=7.678E-01  e=3.684E-02  Bacillus subtilis
  2ro4-assembly1_B  TM=7.344E-01  e=3.935E-02  Bacillus subtilis

pLDDT: mean 89.91, std 14.47, range [38.38, 98.56]